Protein AF-A0A9D4LHN4-F1 (afdb_monomer_lite)

Foldseek 3Di:
DDAFDWDADPVRDIDGHDPDDDQQDFFDWDFDADPVVRDTPDIDTDNTGSHD

Structure (mmCIF, N/CA/C/O backbone):
data_AF-A0A9D4LHN4-F1
#
_entry.id   AF-A0A9D4LHN4-F1
#
loop_
_atom_site.group_PDB
_atom_site.id
_atom_site.type_symbol
_atom_site.label_atom_id
_atom_site.label_alt_id
_atom_site.label_comp_id
_atom_site.label_asym_id
_atom_site.label_entity_id
_atom_site.label_seq_id
_atom_site.pdbx_PDB_ins_code
_atom_site.Cartn_x
_atom_site.Cartn_y
_atom_site.Cartn_z
_atom_site.occupancy
_atom_site.B_iso_or_equiv
_atom_site.auth_seq_id
_atom_site.auth_comp_id
_atom_site.auth_asym_id
_atom_site.auth_atom_id
_atom_site.pdbx_PDB_model_num
ATOM 1 N N . MET A 1 1 ? 20.482 -4.179 6.423 1.00 39.59 1 MET A N 1
ATOM 2 C CA . MET A 1 1 ? 19.689 -4.617 5.255 1.00 39.59 1 MET A CA 1
ATOM 3 C C . MET A 1 1 ? 18.550 -5.456 5.816 1.00 39.59 1 MET A C 1
ATOM 5 O O . MET A 1 1 ? 18.843 -6.470 6.429 1.00 39.59 1 MET A O 1
ATOM 9 N N . MET A 1 2 ? 17.302 -4.978 5.782 1.00 43.50 2 MET A N 1
ATOM 10 C CA . MET A 1 2 ? 16.153 -5.729 6.319 1.00 43.50 2 MET A CA 1
ATOM 11 C C . MET A 1 2 ? 15.486 -6.509 5.183 1.00 43.50 2 MET A C 1
ATOM 13 O O . MET A 1 2 ? 15.203 -5.935 4.132 1.00 43.50 2 MET A O 1
ATOM 17 N N . GLU A 1 3 ? 15.287 -7.809 5.394 1.00 53.16 3 GLU A N 1
ATOM 18 C CA . GLU A 1 3 ? 14.802 -8.774 4.402 1.00 53.16 3 GLU A CA 1
ATOM 19 C C . GLU A 1 3 ? 13.384 -8.455 3.903 1.00 53.16 3 GLU 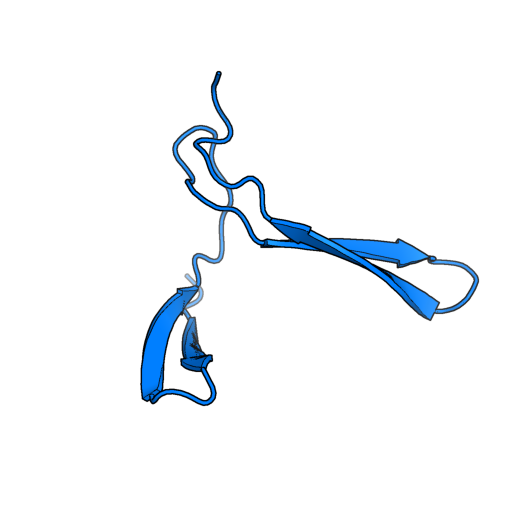A C 1
ATOM 21 O O . GLU A 1 3 ? 12.539 -7.943 4.644 1.00 53.16 3 GLU A O 1
ATOM 26 N N . ALA A 1 4 ? 13.121 -8.762 2.630 1.00 59.94 4 ALA A N 1
ATOM 27 C CA . ALA A 1 4 ? 11.790 -8.669 2.042 1.00 59.94 4 ALA A CA 1
ATOM 28 C C . ALA A 1 4 ? 10.841 -9.643 2.758 1.00 59.94 4 ALA A C 1
ATOM 30 O O . ALA A 1 4 ? 11.078 -10.853 2.783 1.00 59.94 4 ALA A O 1
ATOM 31 N N . LYS A 1 5 ? 9.763 -9.121 3.351 1.00 76.50 5 LYS A N 1
ATOM 32 C CA . LYS A 1 5 ? 8.760 -9.949 4.032 1.00 76.50 5 LYS A CA 1
ATOM 33 C C . LYS A 1 5 ? 7.841 -10.600 3.002 1.00 76.50 5 LYS A C 1
ATOM 35 O O . LYS A 1 5 ? 7.471 -9.979 2.012 1.00 76.50 5 LYS A O 1
ATOM 40 N N . LYS A 1 6 ? 7.451 -11.852 3.230 1.00 83.25 6 LYS A N 1
ATOM 41 C CA . LYS A 1 6 ? 6.453 -12.539 2.399 1.00 83.25 6 LYS A CA 1
ATOM 42 C C . LYS A 1 6 ? 5.088 -12.446 3.067 1.00 83.25 6 LYS A C 1
ATOM 44 O O . LYS A 1 6 ? 4.966 -12.725 4.255 1.00 83.25 6 LYS A O 1
ATOM 49 N N . PHE A 1 7 ? 4.081 -12.058 2.297 1.00 83.31 7 PHE A N 1
ATOM 50 C CA . PHE A 1 7 ? 2.677 -12.076 2.693 1.00 83.31 7 PHE A CA 1
ATOM 51 C C . PHE A 1 7 ? 1.965 -13.165 1.890 1.00 83.31 7 PHE A C 1
ATOM 53 O O . PHE A 1 7 ? 2.218 -13.306 0.695 1.00 83.31 7 PHE A O 1
ATOM 60 N N . ILE A 1 8 ? 1.115 -13.954 2.541 1.00 87.25 8 ILE A N 1
ATOM 61 C CA . ILE A 1 8 ? 0.286 -14.970 1.888 1.00 87.25 8 ILE A CA 1
ATOM 62 C C . ILE A 1 8 ? -1.160 -14.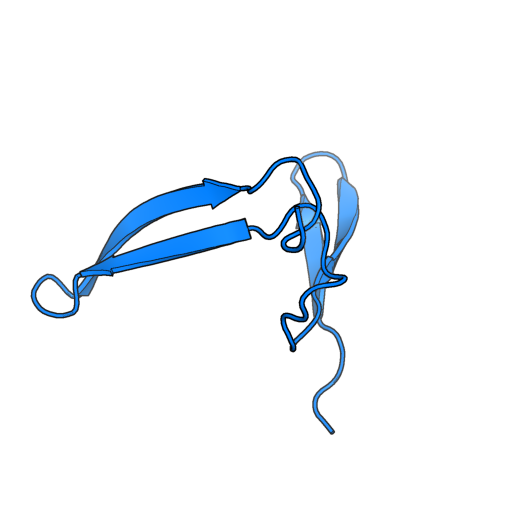572 2.145 1.00 87.25 8 ILE A C 1
ATOM 64 O O . ILE A 1 8 ? -1.535 -14.370 3.301 1.00 87.25 8 ILE A O 1
ATOM 68 N N . ASP A 1 9 ? -1.947 -14.416 1.084 1.00 84.50 9 ASP A N 1
ATOM 69 C CA . ASP A 1 9 ? -3.365 -14.100 1.234 1.00 84.50 9 ASP A CA 1
ATOM 70 C C . ASP A 1 9 ? -4.202 -15.340 1.584 1.00 84.50 9 ASP A C 1
ATOM 72 O O . ASP A 1 9 ? -3.717 -16.472 1.649 1.00 84.50 9 ASP A O 1
ATOM 76 N N . THR A 1 10 ? -5.497 -15.127 1.805 1.00 88.75 10 THR A N 1
ATOM 77 C CA . THR A 1 10 ? -6.457 -16.186 2.144 1.00 88.75 10 THR A CA 1
ATOM 78 C C . THR A 1 10 ? -6.656 -17.217 1.029 1.00 88.75 10 THR A C 1
ATOM 80 O O . THR A 1 10 ? -7.196 -18.288 1.292 1.00 88.75 10 THR A O 1
ATOM 83 N N . THR A 1 11 ? -6.209 -16.926 -0.197 1.00 91.69 11 THR A N 1
ATOM 84 C CA . THR A 1 11 ? -6.249 -17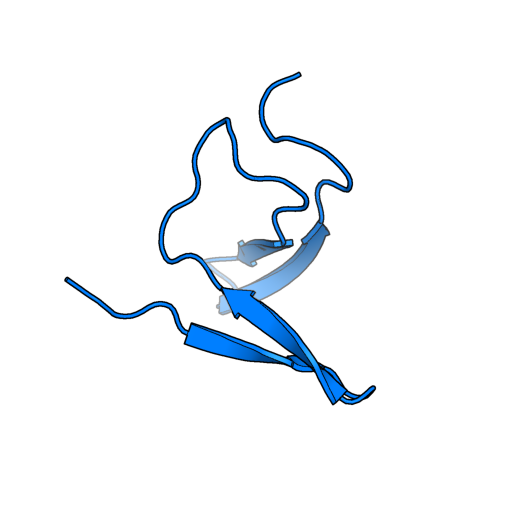.839 -1.350 1.00 91.69 11 THR A CA 1
ATOM 85 C C . THR A 1 11 ? -4.949 -18.629 -1.526 1.00 91.69 11 THR A C 1
ATOM 87 O O . THR A 1 11 ? -4.855 -19.479 -2.408 1.00 91.69 11 THR A O 1
ATOM 90 N N . GLY A 1 12 ? -3.943 -18.375 -0.682 1.00 90.00 12 GLY A N 1
ATOM 91 C CA . GLY A 1 12 ? -2.627 -19.005 -0.763 1.00 90.00 12 GLY A CA 1
ATOM 92 C C . GLY A 1 12 ? -1.674 -18.325 -1.748 1.00 90.00 12 GLY A C 1
ATOM 93 O O . GLY A 1 12 ? -0.574 -18.830 -1.981 1.00 90.00 12 GLY A O 1
ATOM 94 N N . LYS A 1 13 ? -2.048 -17.177 -2.325 1.00 86.19 13 LYS A N 1
ATOM 95 C CA . LYS A 1 13 ? -1.168 -16.433 -3.228 1.00 86.19 13 LYS A CA 1
ATOM 96 C C . LYS A 1 13 ? -0.097 -15.703 -2.423 1.00 86.19 13 LYS A C 1
ATOM 98 O O . LYS A 1 13 ? -0.380 -15.047 -1.422 1.00 86.19 13 LYS A O 1
ATOM 103 N N . VAL A 1 14 ? 1.149 -15.828 -2.878 1.00 85.56 14 VAL A N 1
ATOM 104 C CA . VAL A 1 14 ? 2.330 -15.275 -2.206 1.00 85.56 14 VAL A CA 1
ATOM 105 C C . VAL A 1 14 ? 2.709 -13.928 -2.817 1.00 85.56 14 VAL A C 1
ATOM 107 O O . VAL A 1 14 ? 2.890 -13.809 -4.028 1.00 85.56 14 VAL A O 1
ATOM 110 N N . TYR A 1 15 ? 2.902 -12.931 -1.960 1.00 79.00 15 TYR A N 1
ATOM 111 C CA . TYR A 1 15 ? 3.336 -11.584 -2.303 1.00 79.00 15 TYR A CA 1
ATOM 112 C C . TYR A 1 15 ? 4.684 -11.304 -1.645 1.00 79.00 15 TYR A C 1
ATOM 114 O O . TYR A 1 15 ? 4.870 -11.520 -0.445 1.00 79.00 15 TYR A O 1
ATOM 122 N N . ASN A 1 16 ? 5.630 -10.796 -2.431 1.00 77.44 16 ASN A N 1
ATOM 123 C CA . ASN A 1 16 ? 6.892 -10.287 -1.905 1.00 77.44 16 ASN A CA 1
ATOM 124 C C . ASN A 1 16 ? 6.690 -8.821 -1.517 1.00 77.44 16 ASN A C 1
ATOM 126 O O . ASN A 1 16 ? 6.582 -7.955 -2.387 1.00 77.44 16 ASN A O 1
ATOM 130 N N . VAL A 1 17 ? 6.627 -8.547 -0.218 1.00 78.44 17 VAL A N 1
ATOM 131 C CA . VAL A 1 17 ? 6.502 -7.192 0.316 1.00 78.44 17 VAL A CA 1
ATOM 132 C C . VAL A 1 17 ? 7.869 -6.526 0.238 1.00 78.44 17 VAL A C 1
ATOM 134 O O . VAL A 1 17 ? 8.846 -6.980 0.842 1.00 78.44 17 VAL A O 1
ATOM 137 N N . ARG A 1 18 ? 7.942 -5.448 -0.541 1.00 76.06 18 ARG A N 1
ATOM 138 C CA . ARG A 1 18 ? 9.135 -4.605 -0.623 1.00 76.06 18 ARG A CA 1
ATOM 139 C C . ARG A 1 18 ? 9.144 -3.646 0.562 1.00 76.06 18 ARG A C 1
ATOM 141 O O . ARG A 1 18 ? 8.120 -3.056 0.886 1.00 76.06 18 ARG A O 1
ATOM 148 N N . ASN A 1 19 ? 10.309 -3.479 1.181 1.00 76.94 19 ASN A N 1
ATOM 149 C CA . ASN A 1 19 ? 10.497 -2.540 2.294 1.00 76.94 19 ASN A CA 1
ATOM 150 C C . ASN A 1 19 ? 10.690 -1.091 1.819 1.00 76.94 19 ASN A C 1
ATOM 152 O O . ASN A 1 19 ? 10.738 -0.176 2.635 1.00 76.94 19 ASN A O 1
ATOM 156 N N . GLU A 1 20 ? 10.812 -0.885 0.509 1.00 82.62 20 GLU A N 1
ATOM 157 C CA . GLU A 1 20 ? 10.989 0.419 -0.113 1.00 82.62 20 GLU A CA 1
ATOM 158 C C . GLU A 1 20 ? 9.975 0.615 -1.240 1.00 82.62 20 GLU A C 1
ATOM 160 O O . GLU A 1 20 ? 9.684 -0.291 -2.031 1.00 82.62 20 GLU A O 1
ATOM 165 N N . VAL A 1 21 ? 9.433 1.826 -1.300 1.00 84.75 21 VAL A N 1
ATOM 166 C CA . VAL A 1 21 ? 8.537 2.270 -2.360 1.00 84.75 21 VAL A CA 1
ATOM 167 C C . VAL A 1 21 ? 9.341 3.177 -3.284 1.00 84.75 21 VAL A C 1
ATOM 169 O O . VAL A 1 21 ? 9.963 4.135 -2.836 1.00 84.75 21 VAL A O 1
ATOM 172 N N . THR A 1 22 ? 9.343 2.866 -4.577 1.00 86.56 22 THR A N 1
ATOM 173 C CA . THR A 1 22 ? 10.028 3.652 -5.612 1.00 86.56 22 THR A CA 1
ATOM 174 C C . THR A 1 22 ? 9.018 4.072 -6.674 1.00 86.56 22 THR A C 1
ATOM 176 O O . THR A 1 22 ? 7.944 3.480 -6.765 1.00 86.56 22 THR A O 1
ATOM 179 N N . CYS A 1 23 ? 9.370 5.012 -7.553 1.00 84.81 23 CYS A N 1
ATOM 180 C CA . CYS A 1 23 ? 8.511 5.377 -8.688 1.00 84.81 23 CYS A CA 1
ATOM 181 C C . CYS A 1 23 ? 8.224 4.185 -9.628 1.00 84.81 23 CYS A C 1
ATOM 183 O O . CYS A 1 23 ? 7.232 4.181 -10.344 1.00 84.81 23 CYS A O 1
ATOM 185 N N . LYS A 1 24 ? 9.070 3.144 -9.602 1.00 85.12 24 LYS A N 1
ATOM 186 C CA . LYS A 1 24 ? 8.880 1.899 -10.365 1.00 85.12 24 LYS A CA 1
ATOM 187 C C . LYS A 1 24 ? 8.021 0.862 -9.636 1.00 85.12 24 LYS A C 1
ATOM 189 O O . LYS A 1 24 ? 7.816 -0.231 -10.160 1.00 85.12 24 LYS A O 1
ATOM 194 N N . SER A 1 25 ? 7.590 1.137 -8.406 1.00 85.81 25 SER A N 1
ATOM 195 C CA . SER A 1 25 ? 6.693 0.239 -7.686 1.00 85.81 25 SER A CA 1
ATOM 196 C C . SER A 1 25 ? 5.324 0.230 -8.364 1.00 85.81 25 SER A C 1
ATOM 198 O O . SER A 1 25 ? 4.798 1.279 -8.732 1.00 85.81 25 SER A O 1
ATOM 200 N N . THR A 1 26 ? 4.770 -0.966 -8.525 1.00 84.44 26 THR A N 1
ATOM 201 C CA . THR A 1 26 ? 3.448 -1.220 -9.099 1.00 84.44 26 THR A CA 1
ATOM 202 C C . THR A 1 26 ? 2.511 -1.747 -8.028 1.00 84.44 26 THR A C 1
ATOM 2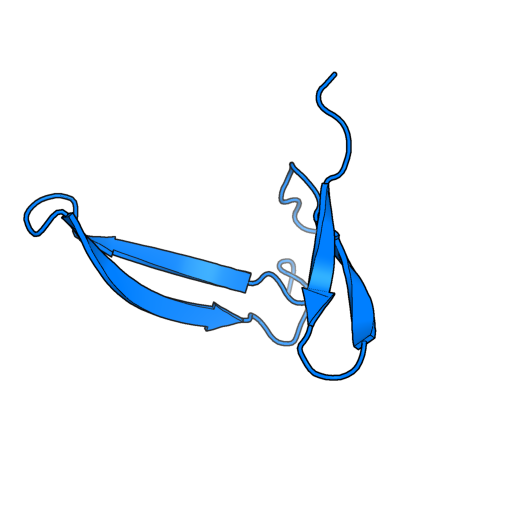04 O O . THR A 1 26 ? 2.953 -2.452 -7.119 1.00 84.44 26 THR A O 1
ATOM 207 N N . ASN A 1 27 ? 1.228 -1.412 -8.157 1.00 83.56 27 ASN A N 1
ATOM 208 C CA . ASN A 1 27 ? 0.154 -1.817 -7.254 1.00 83.56 27 ASN A CA 1
ATOM 209 C C . ASN A 1 27 ? 0.520 -1.675 -5.766 1.00 83.56 27 ASN A C 1
ATOM 211 O O . ASN A 1 27 ? 0.553 -2.643 -5.002 1.00 83.56 27 ASN A O 1
ATOM 215 N N . VAL A 1 28 ? 0.881 -0.456 -5.368 1.00 85.69 28 VAL A N 1
ATOM 216 C CA . VAL A 1 28 ? 1.292 -0.166 -3.995 1.00 85.69 28 VAL A CA 1
ATOM 217 C C . VAL A 1 28 ? 0.057 -0.135 -3.107 1.00 85.69 28 VAL A C 1
ATOM 219 O O . VAL A 1 28 ? -0.821 0.704 -3.293 1.00 85.69 28 VAL A O 1
ATOM 222 N N . VAL A 1 29 ? 0.013 -1.031 -2.123 1.00 86.56 29 VAL A N 1
ATOM 223 C CA . VAL A 1 29 ? -0.996 -1.009 -1.059 1.00 86.56 29 VAL A CA 1
ATOM 224 C C . VAL A 1 29 ? -0.572 0.013 -0.010 1.00 86.56 29 VAL A C 1
ATOM 226 O O . VAL A 1 29 ? 0.551 -0.039 0.496 1.00 86.56 29 VAL A O 1
ATOM 229 N N . TYR A 1 30 ? -1.462 0.940 0.328 1.00 85.50 30 TYR A N 1
ATOM 230 C CA . TYR A 1 30 ? -1.206 1.993 1.306 1.00 85.50 30 TYR A CA 1
ATOM 231 C C . TYR A 1 30 ? -2.373 2.133 2.280 1.00 85.50 30 TYR A C 1
ATOM 233 O O . TYR A 1 30 ? -3.511 1.765 1.985 1.00 85.50 30 TYR A O 1
ATOM 241 N N . ALA A 1 31 ? -2.086 2.689 3.456 1.00 89.81 31 ALA A N 1
ATO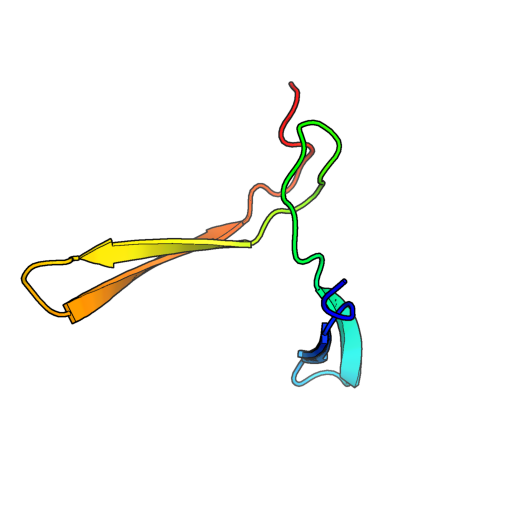M 242 C CA . ALA A 1 31 ? -3.096 2.982 4.458 1.00 89.81 31 ALA A CA 1
ATOM 243 C C . ALA A 1 31 ? -2.960 4.421 4.957 1.00 89.81 31 ALA A C 1
ATOM 245 O O . ALA A 1 31 ? -1.853 4.918 5.167 1.00 89.81 31 ALA A O 1
ATOM 246 N N . VAL A 1 32 ? -4.094 5.082 5.168 1.00 91.62 32 VAL A N 1
ATOM 247 C CA . VAL A 1 32 ? -4.153 6.392 5.818 1.00 91.62 32 VAL A CA 1
ATOM 248 C C . VAL A 1 32 ? -4.371 6.155 7.306 1.00 91.62 32 VAL A C 1
ATOM 250 O O . VAL A 1 32 ? -5.377 5.571 7.715 1.00 91.62 32 VAL A O 1
ATOM 253 N N . HIS A 1 33 ? -3.416 6.597 8.119 1.00 94.00 33 HIS A N 1
ATOM 254 C CA . HIS A 1 33 ? -3.458 6.474 9.572 1.00 94.00 33 HIS A CA 1
ATOM 255 C C . HIS A 1 33 ? -3.838 7.816 10.207 1.00 94.00 33 HIS A C 1
ATOM 257 O O . HIS A 1 33 ? -3.204 8.839 9.947 1.00 94.00 33 HIS A O 1
ATOM 263 N N . CYS A 1 34 ? -4.869 7.827 11.056 1.00 92.50 34 CYS A N 1
ATOM 264 C CA . CYS A 1 34 ? -5.189 8.999 11.862 1.00 92.50 34 CYS A CA 1
ATOM 265 C C . CYS A 1 34 ? -4.336 9.000 13.131 1.00 92.50 34 CYS A C 1
ATOM 267 O O . CYS A 1 34 ? -4.620 8.274 14.083 1.00 92.50 34 CYS A O 1
ATOM 269 N N . GLU A 1 35 ? -3.338 9.881 13.187 1.00 95.19 35 GLU A N 1
ATOM 270 C CA . GLU A 1 35 ? -2.434 9.973 14.338 1.00 95.19 35 GLU A CA 1
ATOM 271 C C . GLU A 1 35 ? -3.118 10.358 15.653 1.00 95.19 35 GLU A C 1
ATOM 273 O O . GLU A 1 35 ? -2.612 10.024 16.722 1.00 95.19 35 GLU A O 1
ATOM 278 N N . ARG A 1 36 ? -4.263 11.046 15.605 1.00 96.81 36 ARG A N 1
ATOM 279 C CA . ARG A 1 36 ? -5.017 11.422 16.812 1.00 96.81 36 ARG A CA 1
ATOM 280 C C . ARG A 1 36 ? -5.855 10.265 17.345 1.00 96.81 36 ARG A C 1
ATOM 282 O O . ARG A 1 36 ? -5.841 10.002 18.540 1.00 96.81 36 ARG A O 1
ATOM 289 N N . CYS A 1 37 ? -6.571 9.579 16.457 1.00 95.12 37 CYS A N 1
ATOM 290 C CA . CYS A 1 37 ? -7.455 8.469 16.814 1.00 95.12 37 CYS A CA 1
ATOM 291 C C . CYS A 1 37 ? -6.712 7.134 16.951 1.00 95.12 37 CYS A C 1
ATOM 293 O O . CYS A 1 37 ? -7.304 6.168 17.419 1.00 95.12 37 CYS A O 1
ATOM 295 N N . LYS A 1 38 ? -5.443 7.076 16.518 1.00 94.50 38 LYS A N 1
ATOM 296 C CA . LYS A 1 38 ? -4.608 5.868 16.489 1.00 94.50 38 LYS A CA 1
ATOM 297 C C . LYS A 1 38 ? -5.286 4.706 15.758 1.00 94.50 38 LYS A C 1
ATOM 299 O O . LYS A 1 38 ? -5.237 3.563 16.198 1.00 94.50 38 LYS A O 1
ATOM 304 N N . THR A 1 39 ? -5.950 5.024 14.645 1.00 94.19 39 THR A N 1
ATOM 305 C CA . THR A 1 39 ? -6.688 4.053 13.829 1.00 94.19 39 THR A CA 1
ATOM 306 C C . THR A 1 39 ? -6.437 4.261 12.342 1.00 94.19 39 THR A C 1
ATOM 308 O O . THR A 1 39 ? -6.199 5.387 11.887 1.00 94.19 39 THR A O 1
ATOM 311 N N . LEU A 1 40 ? -6.492 3.168 11.582 1.00 91.12 40 LEU A N 1
ATOM 312 C CA . LEU A 1 40 ? -6.469 3.202 10.124 1.00 91.12 40 LEU A CA 1
ATOM 313 C C . LEU A 1 40 ? -7.845 3.642 9.628 1.00 91.12 40 LEU A C 1
ATOM 315 O O . LEU A 1 40 ? -8.852 3.009 9.935 1.00 91.12 40 LEU A O 1
ATOM 319 N N . VAL A 1 41 ? -7.885 4.739 8.876 1.00 93.88 41 VAL A N 1
ATOM 320 C CA . VAL A 1 41 ? -9.143 5.304 8.363 1.00 93.88 41 VAL A CA 1
ATOM 321 C C . VAL A 1 41 ? -9.451 4.840 6.945 1.00 93.88 41 VAL A C 1
ATOM 323 O O . VAL A 1 41 ? -10.606 4.845 6.537 1.00 93.88 41 VAL A O 1
ATOM 326 N N . TYR A 1 42 ? -8.426 4.440 6.194 1.00 91.38 42 TYR A N 1
ATOM 327 C CA . TYR A 1 42 ? -8.566 4.001 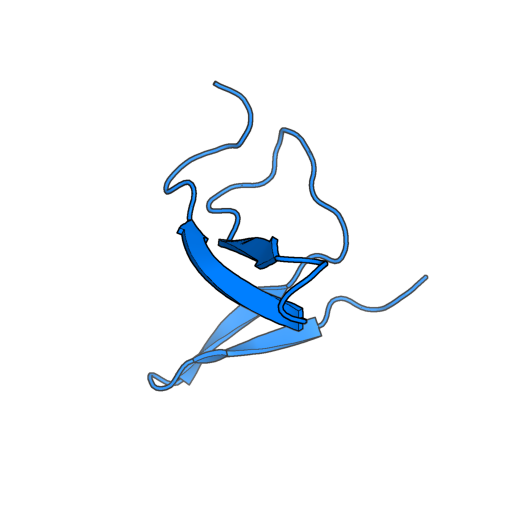4.813 1.00 91.38 42 TYR A CA 1
ATOM 328 C C . TYR A 1 42 ? -7.419 3.073 4.425 1.00 91.38 42 TYR A C 1
ATOM 330 O O . TYR A 1 42 ? -6.280 3.298 4.835 1.00 91.38 42 TYR A O 1
ATOM 338 N N . VAL A 1 43 ? -7.722 2.067 3.609 1.00 91.38 43 VAL A N 1
ATOM 339 C CA . VAL A 1 43 ? -6.751 1.179 2.962 1.00 91.38 43 VAL A CA 1
ATOM 340 C C . VAL A 1 43 ? -7.109 1.126 1.483 1.00 91.38 43 VAL A C 1
ATOM 342 O O . VAL A 1 43 ? -8.277 0.945 1.145 1.00 91.38 43 VAL A O 1
ATOM 345 N N . GLY A 1 44 ? -6.119 1.295 0.614 1.00 89.38 44 GLY A N 1
ATOM 346 C CA . GLY A 1 44 ? -6.310 1.250 -0.831 1.00 89.38 44 GLY A CA 1
ATOM 347 C C . GLY A 1 44 ? -5.087 0.712 -1.558 1.00 89.38 44 GLY A C 1
ATOM 348 O O . GLY A 1 44 ? -4.052 0.436 -0.948 1.00 89.38 44 GLY A O 1
ATOM 349 N N . GLU A 1 45 ? -5.216 0.578 -2.872 1.00 90.69 45 GLU A N 1
ATOM 350 C CA . GLU A 1 45 ? -4.134 0.191 -3.773 1.00 90.69 45 GLU A CA 1
ATOM 351 C C . GLU A 1 45 ? -4.116 1.095 -5.008 1.00 90.69 45 GLU A C 1
ATOM 353 O O . GLU A 1 45 ? -5.134 1.690 -5.364 1.00 90.69 45 GLU A O 1
ATOM 358 N N . THR A 1 46 ? -2.953 1.232 -5.646 1.00 88.19 46 THR A N 1
ATOM 359 C CA . THR A 1 46 ? -2.808 2.105 -6.821 1.00 88.19 46 THR A CA 1
ATOM 360 C C . THR A 1 46 ? -3.349 1.488 -8.107 1.00 88.19 46 THR A C 1
ATOM 362 O O . THR A 1 46 ? -3.653 2.230 -9.033 1.00 88.19 46 THR A O 1
ATOM 365 N N . GLY A 1 47 ? -3.420 0.156 -8.217 1.00 83.62 47 GLY A N 1
ATOM 366 C CA . GLY A 1 47 ? -3.808 -0.546 -9.448 1.00 83.62 47 GLY A CA 1
ATOM 367 C C . GLY A 1 47 ? -2.811 -0.426 -10.614 1.00 83.62 47 GLY A C 1
ATOM 368 O O . GLY A 1 47 ? -2.914 -1.192 -11.567 1.00 83.62 47 GLY A O 1
ATOM 369 N N . ASP A 1 48 ? -1.833 0.483 -10.528 1.00 82.50 48 ASP A N 1
ATOM 370 C CA . ASP A 1 48 ? -0.834 0.779 -11.565 1.00 82.50 48 ASP A CA 1
ATOM 371 C C . ASP A 1 48 ? 0.541 1.166 -10.960 1.00 82.50 48 ASP A C 1
ATOM 373 O O . ASP A 1 48 ? 0.746 1.077 -9.738 1.00 82.50 48 ASP A O 1
ATOM 377 N N . THR A 1 49 ? 1.508 1.556 -11.800 1.00 83.50 49 THR A N 1
ATOM 378 C CA . THR A 1 49 ? 2.789 2.168 -11.412 1.00 83.50 49 THR A CA 1
ATOM 379 C C . THR A 1 49 ? 2.586 3.485 -10.660 1.00 83.50 49 THR A C 1
ATOM 381 O O . THR A 1 49 ? 1.692 4.268 -10.962 1.00 83.50 49 THR A O 1
ATOM 384 N N . LEU A 1 50 ? 3.463 3.777 -9.693 1.00 81.38 50 LEU A N 1
ATOM 385 C CA . LEU A 1 50 ? 3.486 5.092 -9.029 1.00 81.38 50 LEU A CA 1
ATOM 386 C C . LEU A 1 50 ? 3.972 6.232 -9.932 1.00 81.38 50 LEU A C 1
ATOM 388 O O . LEU A 1 50 ? 3.751 7.400 -9.624 1.00 81.38 50 LEU A O 1
ATOM 392 N N . TYR A 1 51 ? 4.676 5.899 -11.007 1.00 74.94 51 TYR A N 1
ATOM 393 C CA . TYR A 1 51 ? 5.038 6.831 -12.061 1.00 74.94 51 TYR A CA 1
ATOM 394 C C . TYR A 1 51 ? 3.977 6.748 -13.159 1.00 74.94 51 TYR A C 1
ATOM 396 O O . TYR A 1 51 ? 3.834 5.682 -13.759 1.00 74.94 51 TYR A O 1
ATOM 404 N N . GLN A 1 52 ? 3.238 7.835 -13.376 1.00 59.41 52 GLN A N 1
ATOM 405 C CA . GLN A 1 52 ? 2.390 8.023 -14.556 1.00 59.41 52 GLN A CA 1
ATOM 406 C C . GLN A 1 52 ? 3.150 8.807 -15.621 1.00 59.41 52 GLN A C 1
ATOM 408 O O . GLN A 1 52 ? 3.854 9.771 -15.236 1.00 59.41 52 GLN A O 1
#

Radius of gyration: 13.22 Å; chains: 1; bounding box: 29×30×31 Å

Secondary structure (DSSP, 8-state):
-PPPEEEE-TT--EEEE-SS--TT-BS-EEEEEETTTTEEEEEEE-SSBS--

Organism: Dreissena polymorpha (NCBI:txid45954)

pLDDT: mean 83.11, std 11.98, range [39.59, 96.81]

Sequence (52 aa):
MMEAKKFIDTTGKVYNVRNEVTCKSTNVVYAVHCERCKTLVYVGETGDTLYQ